Protein AF-A0A940WYG3-F1 (afdb_monomer)

Solvent-accessible surface area (backbone atoms only — not comparable to full-atom values): 3562 Å² total; per-residue (Å²): 132,85,62,64,86,71,30,72,58,47,48,48,52,50,52,48,50,48,51,54,50,44,36,70,73,68,62,64,76,64,60,63,68,58,54,51,49,55,44,50,53,52,50,52,50,41,52,53,54,48,52,52,52,52,49,60,62,55,73,75,108

Foldseek 3Di:
DPPPCPDPLNVLQVVLVCVLCCCVPVVVVDDPVVSVVSVVVSVVVSVVVVVVVVVVVVVVD

pLDDT: mean 85.39, std 11.23, range [46.56, 95.56]

Radius of gyration: 14.77 Å; Cα contacts (8 Å, |Δi|>4): 25; chains: 1; bounding box: 39×12×39 Å

Organism: NCBI:txid2822140

Structure (mmCIF, N/CA/C/O backbone):
data_AF-A0A940WYG3-F1
#
_entry.id   AF-A0A940WYG3-F1
#
loop_
_atom_site.group_PDB
_atom_site.id
_atom_site.type_symbol
_atom_site.label_atom_id
_atom_site.label_alt_id
_atom_site.label_comp_id
_atom_site.label_asym_id
_atom_site.label_entity_id
_atom_site.label_seq_id
_atom_site.pdbx_PDB_ins_code
_atom_site.Cartn_x
_atom_site.Cartn_y
_atom_site.Cartn_z
_atom_site.occupancy
_atom_site.B_iso_or_equiv
_atom_site.auth_seq_id
_atom_site.auth_comp_id
_atom_site.auth_asym_id
_atom_site.auth_atom_id
_atom_site.pdbx_PDB_model_num
ATOM 1 N N . MET A 1 1 ? -26.863 3.359 1.167 1.00 50.00 1 MET A N 1
ATOM 2 C CA . MET A 1 1 ? -25.571 2.646 1.300 1.00 50.00 1 MET A CA 1
ATOM 3 C C . MET A 1 1 ? -24.451 3.675 1.268 1.00 50.00 1 MET A C 1
ATOM 5 O O . MET A 1 1 ? -24.340 4.387 0.284 1.00 50.00 1 MET A O 1
ATOM 9 N N . LYS A 1 2 ? -23.663 3.827 2.341 1.00 60.41 2 LYS A N 1
ATOM 10 C CA . LYS A 1 2 ? -22.433 4.641 2.289 1.00 60.41 2 LYS A CA 1
ATOM 11 C C . LYS A 1 2 ? -21.463 3.906 1.353 1.00 60.41 2 LYS A C 1
ATOM 13 O O . LYS A 1 2 ? -21.138 2.755 1.643 1.00 60.41 2 LYS A O 1
ATOM 18 N N . ASN A 1 3 ? -21.074 4.510 0.229 1.00 70.19 3 ASN A N 1
ATOM 19 C CA . ASN A 1 3 ? -20.272 3.856 -0.813 1.00 70.19 3 ASN A CA 1
ATOM 20 C C . ASN A 1 3 ? -18.880 3.470 -0.287 1.00 70.19 3 ASN A C 1
ATOM 22 O O . ASN A 1 3 ? -17.932 4.243 -0.376 1.00 70.19 3 ASN A O 1
ATOM 26 N N . LYS A 1 4 ? -18.750 2.252 0.256 1.00 67.56 4 LYS A N 1
ATOM 27 C CA . LYS A 1 4 ? -17.481 1.695 0.753 1.00 67.56 4 LYS A CA 1
ATOM 28 C C . LYS A 1 4 ? -16.395 1.652 -0.332 1.00 67.56 4 LYS A C 1
ATOM 30 O O . LYS A 1 4 ? -15.235 1.885 -0.016 1.00 67.56 4 LYS A O 1
ATOM 35 N N . PHE A 1 5 ? -16.787 1.445 -1.591 1.00 70.88 5 PHE A N 1
ATOM 36 C CA . PHE A 1 5 ? -15.906 1.436 -2.767 1.00 70.88 5 PHE A CA 1
ATOM 37 C C . PHE A 1 5 ? -15.360 2.819 -3.166 1.00 70.88 5 PHE A C 1
ATOM 39 O O . PHE A 1 5 ? -14.470 2.905 -3.999 1.00 70.88 5 PHE A O 1
ATOM 46 N N . LEU A 1 6 ? -15.871 3.903 -2.575 1.00 76.62 6 LEU A N 1
ATOM 47 C CA . LEU A 1 6 ? -15.351 5.267 -2.751 1.00 76.62 6 LEU A CA 1
ATOM 48 C C . LEU A 1 6 ? -14.762 5.821 -1.446 1.00 76.62 6 LEU A C 1
ATOM 50 O O . LEU A 1 6 ? -14.552 7.024 -1.303 1.00 76.62 6 LEU A O 1
ATOM 54 N N . SER A 1 7 ? -14.513 4.956 -0.459 1.00 83.88 7 SER A N 1
ATOM 55 C CA . SER A 1 7 ? -13.819 5.358 0.762 1.00 83.88 7 SER A CA 1
ATOM 56 C C . SER A 1 7 ? -12.384 5.775 0.441 1.00 83.88 7 SER A C 1
ATOM 58 O O . SER A 1 7 ? -11.710 5.111 -0.345 1.00 83.88 7 SER A O 1
ATOM 60 N N . ARG A 1 8 ? -11.889 6.827 1.106 1.00 86.38 8 ARG A N 1
ATOM 61 C CA . ARG A 1 8 ? -10.503 7.309 0.970 1.00 86.38 8 ARG A CA 1
ATOM 62 C C . ARG A 1 8 ? -9.481 6.190 1.189 1.00 86.38 8 ARG A C 1
ATOM 64 O O . ARG A 1 8 ? -8.565 6.051 0.391 1.00 86.38 8 ARG A O 1
ATOM 71 N N . LYS A 1 9 ? -9.705 5.328 2.188 1.00 86.06 9 LYS A N 1
ATOM 72 C CA . LYS A 1 9 ? -8.877 4.137 2.460 1.00 86.06 9 LYS A CA 1
ATOM 73 C C . LYS A 1 9 ? -8.864 3.135 1.318 1.00 86.06 9 LYS A C 1
ATOM 75 O O . LYS A 1 9 ? -7.828 2.557 1.017 1.00 86.06 9 LYS A O 1
ATOM 80 N N . PHE A 1 10 ? -10.027 2.907 0.711 1.00 87.88 10 PHE A N 1
ATOM 81 C CA . PHE A 1 10 ? -10.168 1.945 -0.374 1.00 87.88 10 PHE A CA 1
ATOM 82 C C . PHE A 1 10 ? -9.497 2.464 -1.646 1.00 87.88 10 PHE A C 1
ATOM 84 O O . PHE A 1 10 ? -8.716 1.745 -2.256 1.00 87.88 10 PHE A O 1
ATOM 91 N N . LEU A 1 11 ? -9.735 3.731 -1.998 1.00 91.69 11 LEU A N 1
ATOM 92 C CA . LEU A 1 11 ? -9.070 4.369 -3.134 1.00 91.69 11 LEU A CA 1
ATOM 93 C C . LEU A 1 11 ? -7.554 4.408 -2.942 1.00 91.69 11 LEU A C 1
ATOM 95 O O . LEU A 1 11 ? -6.828 4.080 -3.873 1.00 91.69 11 LEU A O 1
ATOM 99 N N . LEU A 1 12 ? -7.078 4.730 -1.736 1.00 92.38 12 LEU A N 1
ATOM 100 C CA . LEU A 1 12 ? -5.652 4.704 -1.429 1.00 92.38 12 LEU A CA 1
ATOM 101 C C . LEU A 1 12 ? -5.069 3.296 -1.610 1.00 92.38 12 LEU A C 1
ATOM 103 O O . LEU A 1 12 ? -4.074 3.147 -2.304 1.00 92.38 12 LEU A O 1
ATOM 107 N N . ALA A 1 13 ? -5.725 2.258 -1.079 1.00 91.94 13 ALA A N 1
ATOM 108 C CA . ALA A 1 13 ? -5.284 0.873 -1.251 1.00 91.94 13 ALA A CA 1
ATOM 109 C C . ALA A 1 13 ? -5.196 0.468 -2.732 1.00 91.94 13 ALA A C 1
ATOM 111 O O . ALA A 1 13 ? -4.201 -0.116 -3.159 1.00 91.94 13 ALA A O 1
ATOM 112 N N . VAL A 1 14 ? -6.224 0.803 -3.518 1.00 92.75 14 VAL A N 1
ATOM 113 C CA . VAL A 1 14 ? -6.287 0.481 -4.949 1.00 92.75 14 VAL A CA 1
ATOM 114 C C . VAL A 1 14 ? -5.205 1.226 -5.725 1.00 92.75 14 VAL A C 1
ATOM 116 O O . VAL A 1 14 ? -4.479 0.602 -6.489 1.00 92.75 14 VAL A O 1
ATOM 119 N N . ILE A 1 15 ? -5.051 2.535 -5.513 1.00 93.44 15 ILE A N 1
ATOM 120 C CA . ILE A 1 15 ? -4.048 3.350 -6.212 1.00 93.44 15 ILE A CA 1
ATOM 121 C C . ILE A 1 15 ? -2.636 2.873 -5.868 1.00 93.44 15 ILE A C 1
ATOM 123 O O . ILE A 1 15 ? -1.807 2.720 -6.760 1.00 93.44 15 ILE A O 1
ATOM 127 N N . THR A 1 16 ? -2.361 2.596 -4.594 1.00 92.38 16 THR A N 1
ATOM 128 C CA . THR A 1 16 ? -1.048 2.117 -4.167 1.00 92.38 16 THR A CA 1
ATOM 129 C C . THR A 1 16 ? -0.741 0.726 -4.718 1.00 92.38 16 THR A C 1
ATOM 131 O O . THR A 1 16 ? 0.359 0.505 -5.215 1.00 92.38 16 THR A O 1
ATOM 134 N N . GLY A 1 17 ? -1.711 -0.193 -4.720 1.00 91.56 17 GLY A N 1
ATOM 135 C CA . GLY A 1 17 ? -1.549 -1.504 -5.353 1.00 91.56 17 GLY A CA 1
ATOM 136 C C . GLY A 1 17 ? -1.319 -1.401 -6.864 1.00 91.56 17 GLY A C 1
ATOM 137 O O . GLY A 1 17 ? -0.418 -2.048 -7.395 1.00 91.56 17 GLY A O 1
ATOM 138 N N . LEU A 1 18 ? -2.073 -0.535 -7.549 1.00 93.12 18 LEU A N 1
ATOM 139 C CA . LEU A 1 18 ? -1.880 -0.264 -8.974 1.00 93.12 18 LEU A CA 1
ATOM 140 C C . LEU A 1 18 ? -0.501 0.327 -9.261 1.00 93.12 18 LEU A C 1
ATOM 142 O O . LEU A 1 18 ? 0.111 -0.074 -10.239 1.00 93.12 18 LEU A O 1
ATOM 146 N N . LEU A 1 19 ? 0.014 1.226 -8.418 1.00 90.44 19 LEU A N 1
ATOM 147 C CA . LEU A 1 19 ? 1.355 1.791 -8.575 1.00 90.44 19 LEU A CA 1
ATOM 148 C C . LEU A 1 19 ? 2.441 0.710 -8.488 1.00 90.44 19 LEU A C 1
ATOM 150 O O . LEU A 1 19 ? 3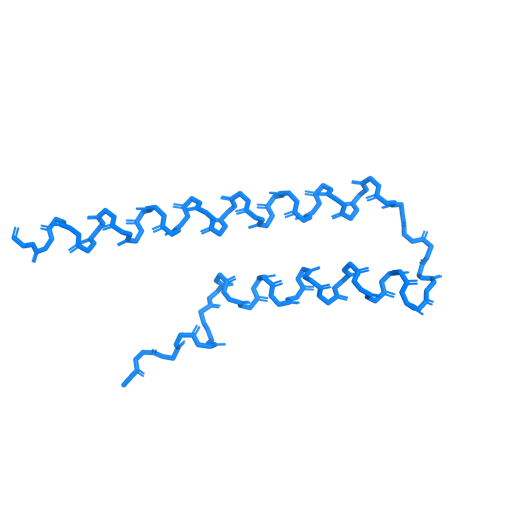.350 0.688 -9.315 1.00 90.44 19 LEU A O 1
ATOM 154 N N . VAL A 1 20 ? 2.330 -0.204 -7.518 1.00 90.38 20 VAL A N 1
ATOM 155 C CA . VAL A 1 20 ? 3.270 -1.325 -7.349 1.00 90.38 20 VAL A CA 1
ATOM 156 C C . VAL A 1 20 ? 3.247 -2.232 -8.581 1.00 90.38 20 VAL A C 1
ATOM 158 O O . VAL A 1 20 ? 4.292 -2.505 -9.172 1.00 90.38 20 VAL A O 1
ATOM 161 N N . VAL A 1 21 ? 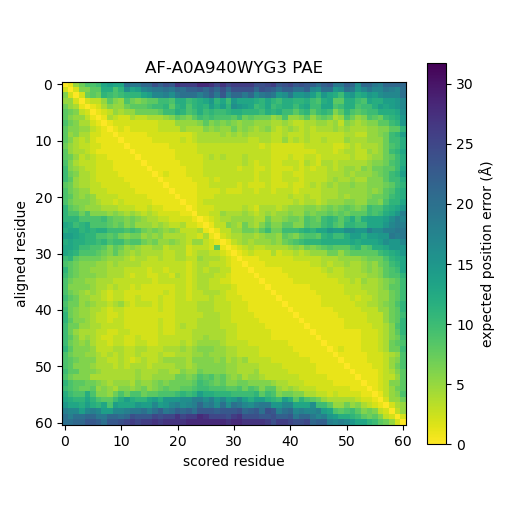2.051 -2.656 -9.001 1.00 91.06 21 VAL A N 1
ATOM 162 C CA . VAL A 1 21 ? 1.877 -3.554 -10.153 1.00 91.06 21 VAL A CA 1
ATOM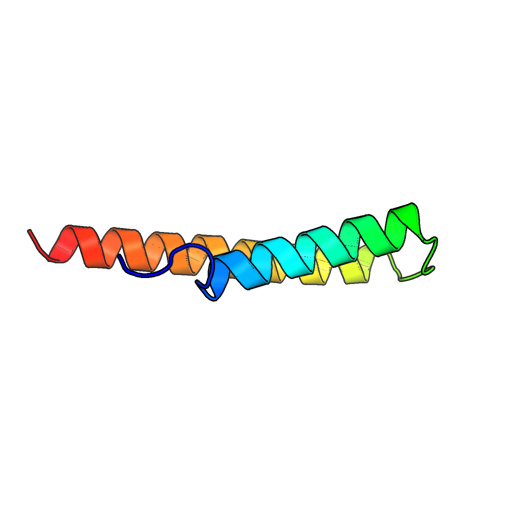 163 C C . VAL A 1 21 ? 2.279 -2.869 -11.456 1.00 91.06 21 VAL A C 1
ATOM 165 O O . VAL A 1 21 ? 2.929 -3.491 -12.288 1.00 91.06 21 VAL A O 1
ATOM 168 N N . ALA A 1 22 ? 1.951 -1.589 -11.639 1.00 90.44 22 ALA A N 1
ATOM 169 C CA . ALA A 1 22 ? 2.356 -0.819 -12.809 1.00 90.44 22 ALA A CA 1
ATOM 170 C C . ALA A 1 22 ? 3.878 -0.666 -12.871 1.00 90.44 22 ALA A C 1
ATOM 172 O O . ALA A 1 22 ? 4.446 -0.809 -13.947 1.00 90.44 22 ALA A O 1
ATOM 173 N N . ASN A 1 23 ? 4.558 -0.445 -11.742 1.00 88.38 23 ASN A N 1
ATOM 174 C CA . ASN A 1 23 ? 6.016 -0.376 -11.747 1.00 88.38 23 ASN A CA 1
ATOM 175 C C . ASN A 1 23 ? 6.659 -1.707 -12.155 1.00 88.38 23 ASN A C 1
ATOM 177 O O . ASN A 1 23 ? 7.552 -1.708 -12.999 1.00 88.38 23 ASN A O 1
ATOM 181 N N . GLN A 1 24 ? 6.182 -2.826 -11.598 1.00 84.94 24 GLN A N 1
ATOM 182 C CA . GLN A 1 24 ? 6.706 -4.160 -11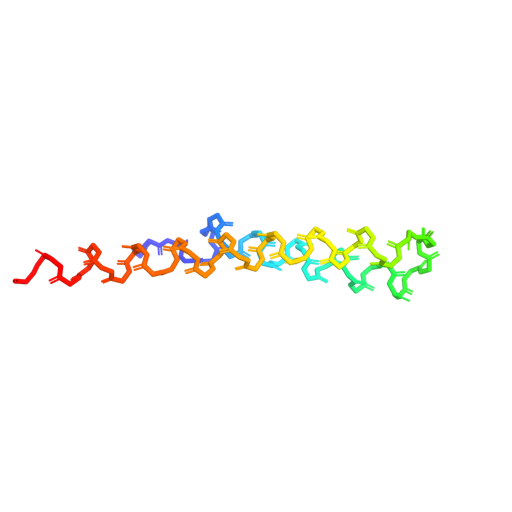.911 1.00 84.94 24 GLN A CA 1
ATOM 183 C C . GLN A 1 24 ? 6.339 -4.618 -13.331 1.00 84.94 24 GLN A C 1
ATOM 185 O O . GLN A 1 24 ? 7.165 -5.201 -14.024 1.00 84.94 24 GLN A O 1
ATOM 190 N N . GLY A 1 25 ? 5.108 -4.349 -13.775 1.00 86.31 25 GLY A N 1
ATOM 191 C CA . GLY A 1 25 ? 4.566 -4.837 -15.044 1.00 86.31 25 GLY A CA 1
ATOM 192 C C . GLY A 1 25 ? 4.874 -3.957 -16.255 1.00 86.31 2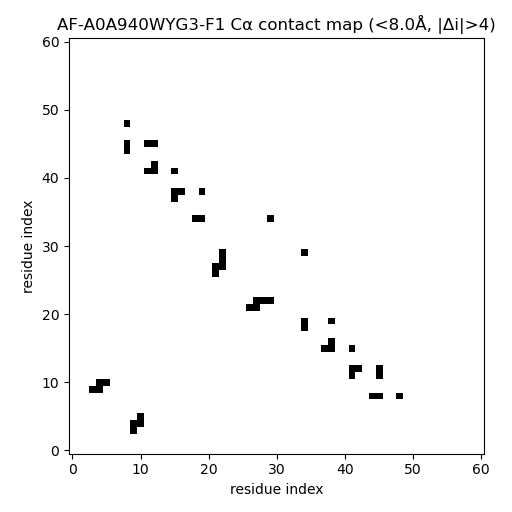5 GLY A C 1
ATOM 193 O O . GLY A 1 25 ? 5.032 -4.481 -17.353 1.00 86.31 25 GLY A O 1
ATOM 194 N N . LEU A 1 26 ? 4.974 -2.635 -16.079 1.00 86.88 26 LEU A N 1
ATOM 195 C CA . LEU A 1 26 ? 5.308 -1.689 -17.156 1.00 86.88 26 LEU A CA 1
ATOM 196 C C . LEU A 1 26 ? 6.790 -1.286 -17.153 1.00 86.88 26 LEU A C 1
ATOM 198 O O . LEU A 1 26 ? 7.203 -0.502 -18.004 1.00 86.88 26 LEU A O 1
ATOM 202 N N . GLY A 1 27 ? 7.589 -1.798 -16.210 1.00 81.62 27 GLY A N 1
ATOM 203 C CA . GLY A 1 27 ? 9.027 -1.533 -16.146 1.00 81.62 27 GLY A CA 1
ATOM 204 C C . GLY A 1 27 ? 9.359 -0.057 -15.916 1.00 81.62 27 GLY A C 1
ATOM 205 O O . GLY A 1 27 ? 10.330 0.447 -16.482 1.00 81.62 27 GLY A O 1
ATOM 206 N N . LEU A 1 28 ? 8.568 0.640 -15.087 1.00 82.94 28 LEU A N 1
ATOM 207 C CA . LEU A 1 28 ? 8.686 2.091 -14.860 1.00 82.94 28 LEU A CA 1
ATOM 208 C C . LEU A 1 28 ? 10.020 2.512 -14.204 1.00 82.94 28 LEU A C 1
ATOM 210 O O . LEU A 1 28 ? 10.247 3.706 -14.029 1.00 82.94 28 LEU A O 1
ATOM 214 N N . ASN A 1 29 ? 10.906 1.559 -13.870 1.00 85.38 29 ASN A N 1
ATOM 215 C CA . ASN A 1 29 ? 12.242 1.772 -13.292 1.00 85.38 29 ASN A CA 1
ATOM 216 C C . ASN A 1 29 ? 12.239 2.691 -12.060 1.00 85.38 29 ASN A C 1
ATOM 218 O O . ASN A 1 29 ? 13.235 3.344 -11.746 1.00 85.38 29 ASN A O 1
ATOM 222 N N . LEU A 1 30 ? 11.119 2.747 -11.337 1.00 87.38 30 LEU A N 1
ATOM 223 C CA . LEU A 1 30 ? 11.077 3.481 -10.087 1.00 87.38 30 LEU A CA 1
ATOM 224 C C . LEU A 1 30 ? 11.863 2.694 -9.031 1.00 87.38 30 LEU A C 1
ATOM 226 O O . LEU A 1 30 ? 11.741 1.462 -8.984 1.00 87.38 30 LEU A O 1
ATOM 230 N N . PRO A 1 31 ? 12.622 3.383 -8.161 1.00 91.62 31 PRO A N 1
ATOM 231 C CA . PRO A 1 31 ? 13.323 2.737 -7.064 1.00 91.62 31 PRO A CA 1
ATOM 232 C C . PRO A 1 31 ? 12.341 1.937 -6.205 1.00 91.62 31 PRO A C 1
ATOM 234 O O . PRO A 1 31 ? 11.360 2.483 -5.690 1.00 91.62 31 PRO A O 1
ATOM 237 N N . GLU A 1 32 ? 12.608 0.642 -6.056 1.00 87.56 32 GLU A N 1
ATOM 238 C CA . GLU A 1 32 ? 11.733 -0.276 -5.324 1.00 87.56 32 GLU A CA 1
ATOM 239 C C . GLU A 1 32 ? 11.557 0.163 -3.865 1.00 87.56 32 GLU A C 1
ATOM 241 O O . GLU A 1 32 ? 10.443 0.168 -3.345 1.00 87.56 32 GLU A O 1
ATOM 246 N N . GLU A 1 33 ? 12.633 0.650 -3.246 1.00 90.25 33 GLU A N 1
ATOM 247 C CA . GLU A 1 33 ? 12.625 1.201 -1.890 1.00 90.25 33 GLU A CA 1
ATOM 248 C C . GLU A 1 33 ? 11.637 2.369 -1.741 1.00 90.25 33 GLU A C 1
ATOM 250 O O . GLU A 1 33 ? 10.879 2.427 -0.770 1.00 90.25 33 GLU A O 1
ATOM 255 N N . SER A 1 34 ? 11.558 3.259 -2.734 1.00 92.44 34 SER A N 1
ATOM 256 C CA . SER A 1 34 ? 10.611 4.378 -2.729 1.00 92.44 34 SER A CA 1
ATOM 257 C C . SER A 1 34 ? 9.165 3.891 -2.824 1.00 92.44 34 SER A C 1
ATOM 259 O O . SER A 1 34 ? 8.295 4.382 -2.105 1.00 92.44 34 SER A O 1
ATOM 261 N N . ILE A 1 35 ? 8.895 2.898 -3.675 1.00 91.75 35 ILE A N 1
ATOM 262 C CA . ILE A 1 35 ? 7.549 2.328 -3.829 1.00 91.75 35 ILE A CA 1
ATOM 263 C C . ILE A 1 35 ? 7.111 1.610 -2.562 1.00 91.75 35 ILE A C 1
ATOM 265 O O . ILE A 1 35 ? 5.986 1.812 -2.104 1.00 91.75 35 ILE A O 1
ATOM 269 N N . LEU A 1 36 ? 7.990 0.796 -1.983 1.00 90.56 36 LEU A N 1
ATOM 270 C CA . LEU A 1 36 ? 7.713 0.088 -0.741 1.00 90.56 36 LEU A CA 1
ATOM 271 C C . LEU A 1 36 ? 7.519 1.062 0.421 1.00 90.56 36 LEU A C 1
ATOM 273 O O . LEU A 1 36 ? 6.637 0.843 1.247 1.00 90.56 36 LEU A O 1
ATOM 277 N N . THR A 1 37 ? 8.256 2.173 0.447 1.00 93.88 37 THR A N 1
ATOM 278 C CA . THR A 1 37 ? 8.049 3.248 1.426 1.00 93.88 37 THR A CA 1
ATOM 279 C C . THR A 1 37 ? 6.651 3.854 1.293 1.00 93.88 37 THR A C 1
ATOM 281 O O . THR A 1 37 ? 5.910 3.933 2.274 1.00 93.88 37 THR A O 1
ATOM 284 N N . VAL A 1 38 ? 6.243 4.224 0.075 1.00 92.06 38 VAL A N 1
ATOM 285 C CA . VAL A 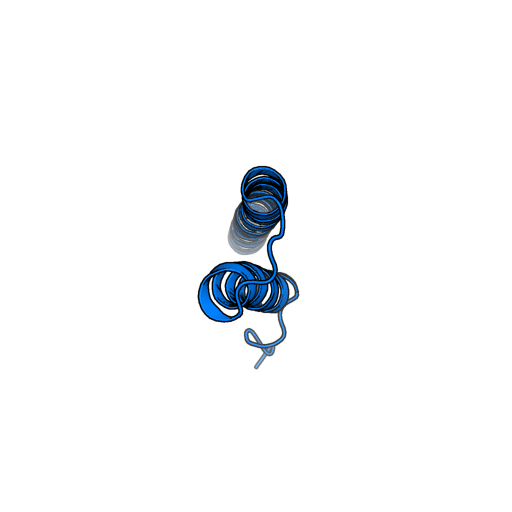1 38 ? 4.896 4.762 -0.192 1.00 92.06 38 VAL A CA 1
ATOM 286 C C . VAL A 1 38 ? 3.816 3.735 0.163 1.00 92.06 38 VAL A C 1
ATOM 288 O O . VAL A 1 38 ? 2.814 4.083 0.792 1.00 92.06 38 VAL A O 1
ATOM 291 N N . ALA A 1 39 ? 4.035 2.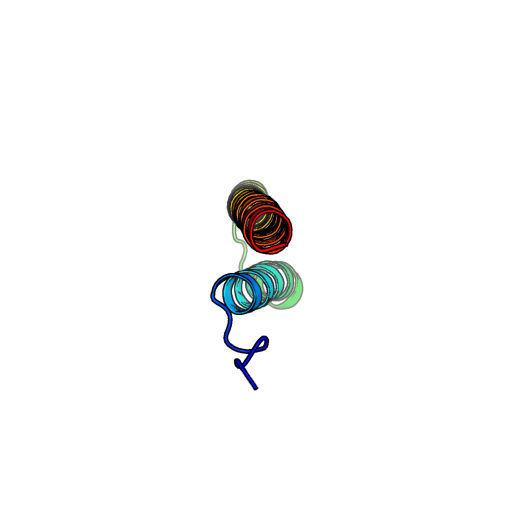462 -0.173 1.00 92.38 39 ALA A N 1
ATOM 292 C CA . ALA A 1 39 ? 3.143 1.365 0.181 1.00 92.38 39 ALA A CA 1
ATOM 293 C C . ALA A 1 39 ? 3.023 1.173 1.695 1.00 92.38 39 ALA A C 1
ATOM 295 O O . ALA A 1 39 ? 1.911 1.069 2.212 1.00 92.38 39 ALA A O 1
ATOM 296 N N . GLY A 1 40 ? 4.139 1.203 2.420 1.00 94.81 40 GLY A N 1
ATOM 297 C CA . GLY A 1 40 ? 4.173 1.095 3.87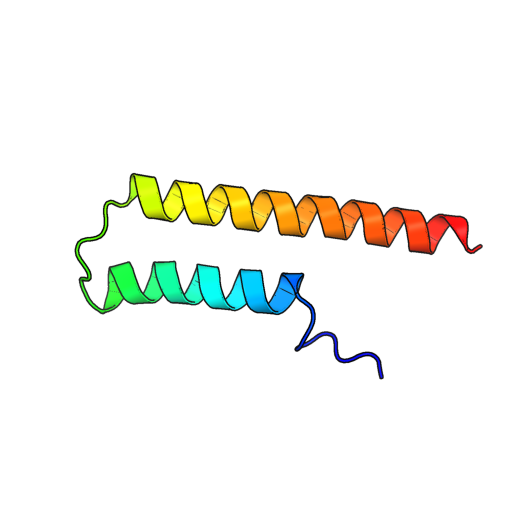5 1.00 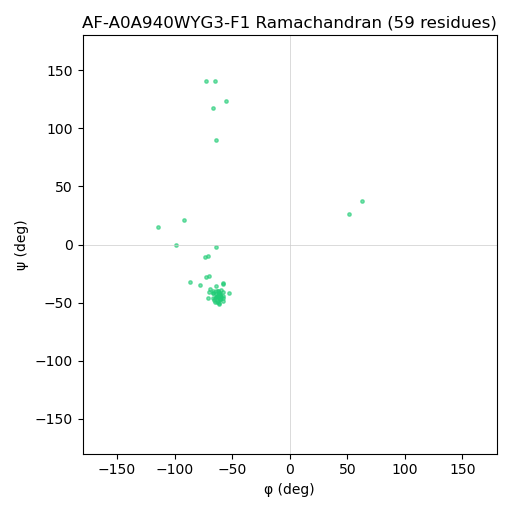94.81 40 GLY A CA 1
ATOM 298 C C . GLY A 1 40 ? 3.407 2.226 4.560 1.00 94.81 40 GLY A C 1
ATOM 299 O O . GLY A 1 40 ? 2.603 1.969 5.460 1.00 94.81 40 GLY A O 1
ATOM 300 N N . VAL A 1 41 ? 3.577 3.468 4.097 1.00 95.06 41 VAL A N 1
ATOM 301 C CA . VAL A 1 41 ? 2.826 4.627 4.612 1.00 95.06 41 VAL A CA 1
ATOM 302 C C . VAL A 1 41 ? 1.329 4.475 4.338 1.00 95.06 41 VAL A C 1
ATOM 304 O O . VAL A 1 41 ? 0.516 4.667 5.245 1.00 95.06 41 VAL A O 1
ATOM 307 N N . ALA A 1 42 ? 0.950 4.074 3.121 1.00 93.88 42 ALA A N 1
ATOM 308 C CA . ALA A 1 42 ? -0.447 3.858 2.755 1.00 93.88 42 ALA A CA 1
ATOM 309 C C . ALA A 1 42 ? -1.105 2.768 3.615 1.00 93.88 42 ALA A C 1
ATOM 311 O O . ALA A 1 42 ? -2.185 2.983 4.169 1.00 93.88 42 ALA A O 1
ATOM 312 N N . VAL A 1 43 ? -0.435 1.624 3.787 1.00 93.69 43 VAL A N 1
ATOM 313 C CA . VAL A 1 43 ? -0.906 0.521 4.639 1.00 93.69 43 VAL A CA 1
ATOM 314 C C . VAL A 1 43 ? -1.056 0.985 6.085 1.00 93.69 43 VAL A C 1
ATOM 316 O O . VAL A 1 43 ? -2.103 0.756 6.691 1.00 93.69 43 VAL A O 1
ATOM 319 N N . THR A 1 44 ? -0.059 1.688 6.623 1.00 95.56 44 THR A N 1
ATOM 320 C CA . THR A 1 44 ? -0.092 2.211 7.998 1.00 95.56 44 THR A CA 1
ATOM 321 C C . THR A 1 44 ? -1.290 3.135 8.212 1.00 95.56 44 THR A C 1
ATOM 323 O O . THR A 1 44 ? -2.017 2.989 9.197 1.00 95.56 44 THR A O 1
ATOM 326 N N . TYR A 1 45 ? -1.555 4.039 7.265 1.00 92.88 45 TYR A N 1
ATOM 327 C CA . TYR A 1 45 ? -2.721 4.920 7.308 1.00 92.88 45 TYR A CA 1
ATOM 328 C C . TYR A 1 45 ? -4.041 4.139 7.270 1.00 92.88 45 TYR A C 1
ATOM 330 O O . TYR A 1 45 ? -4.918 4.363 8.106 1.00 92.88 45 TYR A O 1
ATOM 338 N N . ILE A 1 46 ? -4.174 3.188 6.339 1.00 91.88 46 ILE A N 1
ATOM 339 C CA . ILE A 1 46 ? -5.384 2.371 6.182 1.00 91.88 46 ILE A CA 1
ATOM 340 C C . ILE A 1 46 ? -5.674 1.584 7.460 1.00 91.88 46 ILE A C 1
ATOM 342 O O . ILE A 1 46 ? -6.819 1.565 7.918 1.00 91.88 46 ILE A O 1
ATOM 346 N N . VAL A 1 47 ? -4.655 0.955 8.049 1.00 93.25 47 VAL A N 1
ATOM 347 C CA . VAL A 1 47 ? -4.787 0.197 9.298 1.00 93.25 47 VAL A CA 1
ATOM 348 C C . VAL A 1 47 ? -5.160 1.130 10.448 1.00 93.25 47 VAL A C 1
ATOM 350 O O . VAL A 1 47 ? -6.145 0.868 11.138 1.00 93.25 47 VAL A O 1
ATOM 353 N N . GLY A 1 48 ? -4.451 2.248 10.618 1.00 92.75 48 GLY A N 1
ATOM 354 C CA . GLY A 1 48 ? -4.726 3.216 11.681 1.00 92.75 48 GLY A CA 1
ATOM 355 C C . GLY A 1 48 ? -6.150 3.771 11.619 1.00 92.75 48 GLY A C 1
ATOM 356 O O . GLY A 1 48 ? -6.886 3.735 12.606 1.00 92.75 48 GLY A O 1
ATOM 357 N N . GLU A 1 49 ? -6.594 4.207 10.442 1.00 90.31 49 GLU A N 1
ATOM 358 C CA . GLU A 1 49 ? -7.948 4.726 10.259 1.00 90.31 49 GLU A CA 1
ATOM 359 C C . GLU A 1 49 ? -9.005 3.605 10.367 1.00 90.31 49 GLU A C 1
ATOM 361 O O . GLU A 1 49 ? -10.135 3.859 10.775 1.00 90.31 49 GLU A O 1
ATOM 366 N N . SER A 1 50 ? -8.670 2.346 10.059 1.00 87.56 50 SER A N 1
ATOM 367 C CA . SER A 1 50 ? -9.563 1.199 10.306 1.00 87.56 50 SER A CA 1
ATOM 368 C C . SER A 1 50 ? -9.733 0.903 11.798 1.00 87.56 50 SER A C 1
ATOM 370 O O . SER A 1 50 ? -10.847 0.618 12.237 1.00 87.56 50 SER A O 1
ATOM 372 N N . VAL A 1 51 ? -8.665 1.027 12.592 1.00 91.56 51 VAL A N 1
ATOM 373 C CA . VAL A 1 51 ? -8.721 0.895 14.057 1.00 91.56 51 VAL A CA 1
ATOM 374 C C . VAL A 1 51 ? -9.556 2.019 14.672 1.00 91.56 51 VAL A C 1
ATOM 376 O O . VAL A 1 51 ? -10.417 1.751 15.510 1.00 91.56 51 VAL A O 1
ATOM 379 N N . VAL A 1 52 ? -9.349 3.269 14.245 1.00 90.69 52 VAL A N 1
ATOM 380 C CA . VAL A 1 52 ? -10.143 4.418 14.717 1.00 90.69 52 VAL A CA 1
ATOM 381 C C . VAL A 1 52 ? -11.624 4.241 14.379 1.00 90.69 52 VAL A C 1
ATOM 383 O O . VAL A 1 52 ? -12.476 4.447 15.243 1.00 90.69 52 VAL A O 1
ATOM 386 N N . ASP A 1 53 ? -11.944 3.809 13.159 1.00 86.56 53 ASP A N 1
ATOM 387 C CA . ASP A 1 53 ? -13.326 3.533 12.757 1.00 86.56 53 ASP A CA 1
ATOM 388 C C . ASP A 1 53 ? -13.962 2.407 13.580 1.00 86.56 53 ASP A C 1
ATOM 390 O O . ASP A 1 53 ? -15.132 2.504 13.958 1.00 86.56 53 ASP A O 1
ATOM 394 N N . ALA A 1 54 ? -13.205 1.346 13.880 1.00 86.19 54 ALA A N 1
ATOM 395 C CA . ALA A 1 54 ? -13.675 0.242 14.711 1.00 86.19 54 ALA A CA 1
ATOM 396 C C . ALA A 1 54 ? -13.975 0.700 16.146 1.00 86.19 54 ALA A C 1
ATOM 398 O O . ALA A 1 54 ? -15.026 0.348 16.683 1.00 86.19 54 ALA A O 1
ATOM 399 N N . LYS A 1 55 ? -13.107 1.537 16.736 1.00 88.75 55 LYS A N 1
ATOM 400 C CA . LYS A 1 55 ? -13.324 2.129 18.066 1.00 88.75 55 LYS A CA 1
ATOM 401 C C . LYS A 1 55 ? -14.558 3.029 18.096 1.00 88.75 55 LYS A C 1
ATOM 403 O O . LYS A 1 55 ? -15.445 2.802 18.911 1.00 88.75 55 LYS A O 1
ATOM 408 N N . LYS A 1 56 ? -14.686 3.955 17.140 1.00 84.81 56 LYS A N 1
ATOM 409 C CA . LYS A 1 56 ? -15.861 4.839 17.020 1.00 84.81 56 LYS A CA 1
ATOM 410 C C . LYS A 1 56 ? -17.172 4.072 16.856 1.00 84.81 56 LYS A C 1
ATOM 412 O O . LYS A 1 56 ? -18.213 4.509 17.330 1.00 84.81 56 LYS A O 1
ATOM 417 N N . LYS A 1 57 ? -17.140 2.927 16.169 1.00 78.25 57 LYS A N 1
ATOM 418 C CA . LYS A 1 57 ? -18.309 2.050 16.030 1.00 78.25 57 LYS A CA 1
ATOM 419 C C . LYS A 1 57 ? -18.640 1.296 17.327 1.00 78.25 57 LYS A C 1
ATOM 421 O O . LYS A 1 57 ? -19.798 0.937 17.520 1.00 78.25 57 LYS A O 1
ATOM 426 N N . GLY A 1 58 ? -17.646 1.034 18.175 1.00 70.56 58 GLY A N 1
ATOM 427 C CA . GLY A 1 58 ? -17.807 0.386 19.479 1.00 70.56 58 GLY A CA 1
ATOM 428 C C . GLY A 1 58 ? -18.333 1.318 20.573 1.00 70.56 58 GLY A C 1
ATOM 429 O O . GLY A 1 58 ? -19.132 0.874 21.382 1.00 70.56 58 GLY A O 1
ATOM 430 N N . GLU A 1 59 ? -17.951 2.598 20.556 1.00 61.19 59 GLU A N 1
ATOM 431 C CA . GLU A 1 59 ? -18.400 3.622 21.524 1.00 61.19 59 GLU A CA 1
ATOM 432 C C . GLU A 1 59 ? -19.855 4.087 21.313 1.00 61.19 59 GLU A C 1
ATOM 434 O O . GLU A 1 59 ? -20.417 4.774 22.157 1.00 61.19 59 GLU A O 1
ATOM 439 N N . GLY A 1 60 ? -20.477 3.718 20.189 1.00 54.31 60 GLY A N 1
ATOM 440 C CA . GLY A 1 60 ? -21.887 3.995 19.890 1.00 54.31 60 GLY A CA 1
ATOM 441 C C . GLY A 1 60 ? -22.863 2.892 20.319 1.00 54.31 60 GLY A C 1
ATOM 442 O O . GLY A 1 60 ? -23.940 2.803 19.726 1.00 54.31 60 GLY A O 1
ATOM 443 N N . LYS A 1 61 ? -22.477 2.020 21.259 1.00 46.56 61 LYS A N 1
ATOM 444 C CA . LYS A 1 61 ? -23.333 0.992 21.870 1.00 46.56 61 LYS A CA 1
ATOM 445 C C . LYS A 1 61 ? -23.474 1.220 23.364 1.00 46.56 61 LYS A C 1
ATOM 447 O O . LYS A 1 61 ? -22.425 1.428 24.007 1.00 46.56 61 LYS A O 1
#

Sequence (61 aa):
MKNKFLSRKFLLAVITGLLVVANQGLGLNLPEESILTVAGVAVTYIVGESVVDAKKKGEGK

Mean predicted aligned error: 6.21 Å

Secondary structure (DSSP, 8-state):
---GGG-HHHHHHHHHHHHHHHHHHHT----HHHHHHHHHHHHHHHHHHHHHHHHHHHTT-